Protein AF-A0A7C4V6Z0-F1 (afdb_monomer_lite)

Foldseek 3Di:
DKEAQDDDPLVLVLLLLVQVVQVVLDDPFDAAEYEHAYLDPCVVVVQVVSCVVSVRDRYHYYYDPHNCPDVVVRQDNQFRMWDFADAPPHTPDIDGAGPPRRDNVVSVVSSVCNVSRGD

Structure (mmCIF, N/CA/C/O backbone):
data_AF-A0A7C4V6Z0-F1
#
_entry.id   AF-A0A7C4V6Z0-F1
#
loop_
_atom_site.group_PDB
_atom_site.id
_atom_site.type_symbol
_atom_site.label_atom_id
_atom_site.label_alt_id
_atom_site.label_comp_id
_atom_site.label_asym_id
_atom_site.label_entity_id
_atom_site.label_seq_id
_atom_site.pdbx_PDB_ins_code
_atom_site.Cartn_x
_atom_site.Cartn_y
_atom_site.Cartn_z
_atom_site.occupancy
_atom_site.B_iso_or_equiv
_atom_site.auth_seq_id
_atom_site.auth_comp_id
_atom_site.auth_asym_id
_atom_site.auth_atom_id
_atom_site.pdbx_PDB_model_num
ATOM 1 N N . MET A 1 1 ? -1.694 -4.467 4.306 1.00 91.75 1 MET A N 1
ATOM 2 C CA . MET A 1 1 ? -0.319 -4.518 3.764 1.00 91.75 1 MET A CA 1
ATOM 3 C C . MET A 1 1 ? -0.381 -4.464 2.255 1.00 91.75 1 MET A C 1
ATOM 5 O O . MET A 1 1 ? -1.222 -5.141 1.678 1.00 91.75 1 MET A O 1
ATOM 9 N N . ILE A 1 2 ? 0.479 -3.667 1.631 1.00 94.38 2 ILE A N 1
ATOM 10 C CA . ILE A 1 2 ? 0.574 -3.535 0.176 1.00 94.38 2 ILE A CA 1
ATOM 11 C C . ILE A 1 2 ? 2.017 -3.801 -0.230 1.00 94.38 2 ILE A C 1
ATOM 13 O O . ILE A 1 2 ? 2.929 -3.229 0.356 1.00 94.38 2 ILE A O 1
ATOM 17 N N . PHE A 1 3 ? 2.201 -4.644 -1.236 1.00 94.69 3 PHE A N 1
ATOM 18 C CA . PHE A 1 3 ? 3.460 -4.840 -1.935 1.00 94.69 3 PHE A CA 1
ATOM 19 C C . PHE A 1 3 ? 3.298 -4.314 -3.353 1.00 94.69 3 PHE A C 1
ATOM 21 O O . PHE A 1 3 ? 2.319 -4.649 -4.018 1.00 94.69 3 PHE A O 1
ATOM 28 N N . THR A 1 4 ? 4.234 -3.499 -3.814 1.00 93.75 4 THR A N 1
ATOM 29 C CA . THR A 1 4 ? 4.220 -2.940 -5.169 1.00 93.75 4 THR A CA 1
ATOM 30 C C . THR A 1 4 ? 5.624 -2.940 -5.740 1.00 93.75 4 THR A C 1
ATOM 32 O O . THR A 1 4 ? 6.573 -2.787 -4.983 1.00 93.75 4 THR A O 1
ATOM 35 N N . ARG A 1 5 ? 5.782 -3.100 -7.050 1.00 91.25 5 ARG A N 1
ATOM 36 C CA . ARG A 1 5 ? 7.094 -2.964 -7.712 1.00 91.25 5 ARG A CA 1
ATOM 37 C C . ARG A 1 5 ? 7.341 -1.581 -8.296 1.00 91.25 5 ARG A C 1
ATOM 39 O O . ARG A 1 5 ? 8.479 -1.236 -8.585 1.00 91.25 5 ARG A O 1
ATOM 46 N N . GLU A 1 6 ? 6.284 -0.796 -8.457 1.00 87.88 6 GLU A N 1
ATOM 47 C CA . GLU A 1 6 ? 6.341 0.520 -9.082 1.00 87.88 6 GLU A CA 1
ATOM 48 C C . GLU A 1 6 ? 5.498 1.522 -8.288 1.00 87.88 6 GLU A C 1
ATOM 50 O O . GLU A 1 6 ? 4.516 1.159 -7.630 1.00 87.88 6 GLU A O 1
ATOM 55 N N . ILE A 1 7 ? 5.910 2.789 -8.319 1.00 87.75 7 ILE A N 1
ATOM 56 C CA . ILE A 1 7 ? 5.143 3.902 -7.763 1.00 87.75 7 ILE A CA 1
ATOM 57 C C . ILE A 1 7 ? 4.344 4.506 -8.917 1.00 87.75 7 ILE A C 1
ATOM 59 O O . ILE A 1 7 ? 4.920 5.135 -9.799 1.00 87.75 7 ILE A O 1
ATOM 63 N N . SER A 1 8 ? 3.031 4.288 -8.916 1.00 88.44 8 SER A N 1
ATOM 64 C CA . SER A 1 8 ? 2.109 4.727 -9.969 1.00 88.44 8 SER A CA 1
ATOM 65 C C . SER A 1 8 ? 0.993 5.614 -9.411 1.00 88.44 8 SER A C 1
ATOM 67 O O . SER A 1 8 ? 0.684 5.556 -8.220 1.00 88.44 8 SER A O 1
ATOM 69 N N . ASP A 1 9 ? 0.332 6.404 -10.259 1.00 89.00 9 ASP A N 1
ATOM 70 C CA . ASP A 1 9 ? -0.763 7.290 -9.824 1.00 89.00 9 ASP A CA 1
ATOM 71 C C . ASP A 1 9 ? -1.907 6.548 -9.102 1.00 89.00 9 ASP A C 1
ATOM 73 O O . ASP A 1 9 ? -2.356 7.017 -8.047 1.00 89.00 9 ASP A O 1
ATOM 77 N N . PRO A 1 10 ? -2.356 5.355 -9.559 1.00 91.06 10 PRO A N 1
ATOM 78 C CA . PRO A 1 10 ? -3.347 4.576 -8.820 1.00 91.06 10 PRO A CA 1
ATOM 79 C C . PRO A 1 10 ? -2.857 4.159 -7.427 1.00 91.06 10 PRO A C 1
ATOM 81 O O . PRO A 1 10 ? -3.655 4.088 -6.488 1.00 91.06 10 PRO A O 1
ATOM 84 N N . LEU A 1 11 ? -1.551 3.909 -7.262 1.00 90.44 11 LEU A N 1
ATOM 85 C CA . LEU A 1 11 ? -0.972 3.575 -5.960 1.00 90.44 11 LEU A CA 1
ATOM 86 C C . LEU A 1 11 ? -1.052 4.783 -5.041 1.00 90.44 11 LEU A C 1
ATOM 88 O O . LEU A 1 11 ? -1.551 4.648 -3.927 1.00 90.44 11 LEU A O 1
ATOM 92 N N . THR A 1 12 ? -0.648 5.957 -5.517 1.00 90.88 12 THR A N 1
ATOM 93 C CA . THR A 1 12 ? -0.769 7.216 -4.777 1.00 90.88 12 THR A CA 1
ATOM 94 C C . THR A 1 12 ? -2.210 7.446 -4.319 1.00 90.88 12 THR A C 1
ATOM 96 O O . THR A 1 12 ? -2.462 7.705 -3.140 1.00 90.88 12 THR A O 1
ATOM 99 N N . GLY A 1 13 ? -3.186 7.241 -5.211 1.00 91.31 13 GLY A N 1
ATOM 100 C CA . GLY A 1 13 ? -4.610 7.319 -4.882 1.00 91.31 13 GLY A CA 1
ATOM 101 C C . GLY A 1 13 ? -5.037 6.340 -3.780 1.00 91.31 13 GLY A C 1
ATOM 102 O O . GLY A 1 13 ? -5.764 6.722 -2.857 1.00 91.31 13 GLY A O 1
ATOM 103 N N . LEU A 1 14 ? -4.565 5.090 -3.830 1.00 92.00 14 LEU A N 1
ATOM 104 C CA . LEU A 1 14 ? -4.817 4.102 -2.778 1.00 92.00 14 LEU A CA 1
ATOM 105 C C . LEU A 1 14 ? -4.181 4.517 -1.445 1.00 92.00 14 LEU A C 1
ATOM 107 O O . LEU A 1 14 ? -4.849 4.450 -0.414 1.00 92.00 14 LEU A O 1
ATOM 111 N N . VAL A 1 15 ? -2.926 4.971 -1.456 1.00 92.62 15 VAL A N 1
ATOM 112 C CA . VAL A 1 15 ? -2.197 5.402 -0.253 1.00 92.62 15 VAL A CA 1
ATOM 113 C C . VAL A 1 15 ? -2.908 6.565 0.428 1.00 92.62 15 VAL A C 1
ATOM 115 O O . VAL A 1 15 ? -3.139 6.494 1.631 1.00 92.62 15 VAL A O 1
ATOM 118 N N . LYS A 1 16 ? -3.366 7.571 -0.324 1.00 92.56 16 LYS A N 1
ATOM 119 C CA . LYS A 1 16 ? -4.151 8.697 0.215 1.00 92.56 16 LYS A CA 1
ATOM 120 C C . LYS A 1 16 ? -5.453 8.242 0.867 1.00 92.56 16 LYS A C 1
ATOM 122 O O . LYS A 1 16 ? -5.792 8.676 1.968 1.00 92.56 16 LYS A O 1
ATOM 127 N N . LYS A 1 17 ? -6.195 7.349 0.199 1.00 91.44 17 LYS A N 1
ATOM 128 C CA . LYS A 1 17 ? -7.442 6.794 0.750 1.00 91.44 17 LYS A CA 1
ATOM 129 C C . LYS A 1 17 ? -7.163 6.017 2.039 1.00 91.44 17 LYS A C 1
ATOM 131 O O . LYS A 1 17 ? -7.907 6.171 3.003 1.00 91.44 17 LYS A O 1
ATOM 136 N N . LEU A 1 18 ? -6.092 5.225 2.082 1.00 91.00 18 LEU A N 1
ATOM 137 C CA . LEU A 1 18 ? -5.693 4.483 3.279 1.00 91.00 18 LEU A CA 1
ATOM 138 C C . LEU A 1 18 ? -5.229 5.399 4.404 1.00 91.00 18 LEU A C 1
ATOM 140 O O . LEU A 1 18 ? -5.618 5.165 5.542 1.00 91.00 18 LEU A O 1
ATOM 144 N N . ASP A 1 19 ? -4.469 6.447 4.100 1.00 91.88 19 ASP A N 1
ATOM 145 C CA . ASP A 1 19 ? -4.018 7.426 5.085 1.00 91.88 19 ASP A CA 1
ATOM 146 C C . ASP A 1 19 ? -5.200 8.068 5.811 1.00 91.88 19 ASP A C 1
ATOM 148 O O . ASP A 1 19 ? -5.285 8.026 7.040 1.00 91.88 19 ASP A O 1
ATOM 152 N N . ALA A 1 20 ? -6.183 8.543 5.04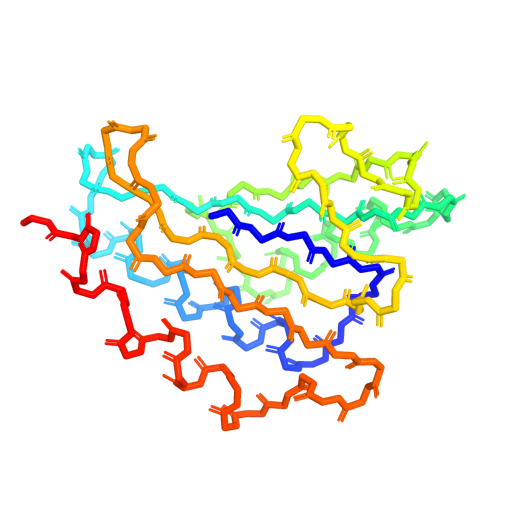2 1.00 90.75 20 ALA A N 1
ATOM 153 C CA . ALA A 1 20 ? -7.405 9.115 5.584 1.00 90.75 20 ALA A CA 1
ATOM 154 C C . ALA A 1 20 ? -8.212 8.096 6.407 1.00 90.75 20 ALA A C 1
ATOM 156 O O . ALA A 1 20 ? -8.770 8.448 7.447 1.00 90.75 20 ALA A O 1
ATOM 157 N N . GLN A 1 21 ? -8.295 6.837 5.963 1.00 88.75 21 GLN A N 1
ATOM 158 C CA . GLN A 1 21 ? -9.020 5.786 6.687 1.00 88.75 21 GLN A CA 1
ATOM 159 C C . GLN A 1 21 ? -8.321 5.394 7.993 1.00 88.75 21 GLN A C 1
ATOM 161 O O . GLN A 1 21 ? -8.986 5.288 9.020 1.00 88.75 21 GLN A O 1
ATOM 166 N N . VAL A 1 22 ? -6.993 5.246 7.993 1.00 89.12 22 VAL A N 1
ATOM 167 C CA . VAL A 1 22 ? -6.210 4.969 9.209 1.00 89.12 22 VAL A CA 1
ATOM 168 C C . VAL A 1 22 ? -6.315 6.142 10.185 1.00 89.12 22 VAL A C 1
ATOM 170 O O . VAL A 1 22 ? -6.576 5.930 11.370 1.00 89.12 22 VAL A O 1
ATOM 173 N N . GLY A 1 23 ? -6.212 7.378 9.687 1.00 87.56 23 GLY A N 1
ATOM 174 C CA . GLY A 1 23 ? -6.406 8.586 10.489 1.00 87.56 23 GLY A CA 1
ATOM 175 C C . GLY A 1 23 ? -7.791 8.655 11.146 1.00 87.56 23 GLY A C 1
ATOM 176 O O . GLY A 1 23 ? -7.894 9.027 12.313 1.00 87.56 23 GLY A O 1
ATOM 177 N N . LYS A 1 24 ? -8.852 8.237 10.438 1.00 85.75 24 LYS A N 1
ATOM 178 C CA . LYS A 1 24 ? -10.230 8.168 10.968 1.00 85.75 24 LYS A CA 1
ATOM 179 C C . LYS A 1 24 ? -10.453 7.010 11.942 1.00 85.75 24 LYS A C 1
ATOM 181 O O . LYS A 1 24 ? -11.168 7.176 12.925 1.00 85.75 24 LYS A O 1
ATOM 186 N N . ALA A 1 25 ? -9.880 5.839 11.665 1.00 79.81 25 ALA A N 1
ATOM 187 C CA . ALA A 1 25 ? -10.038 4.646 12.494 1.00 79.81 25 ALA A CA 1
ATOM 188 C C . ALA A 1 25 ? -9.273 4.758 13.827 1.00 79.81 25 ALA A C 1
ATOM 190 O O . ALA A 1 25 ? -9.658 4.138 14.817 1.00 79.81 25 ALA A O 1
ATOM 191 N N . GLY A 1 26 ? -8.213 5.568 13.874 1.00 68.62 26 GLY A N 1
ATOM 192 C CA . GLY A 1 26 ? -7.364 5.731 15.049 1.00 68.62 26 GLY A CA 1
ATOM 193 C C . GLY A 1 26 ? -6.331 4.606 15.201 1.00 68.62 26 GLY A C 1
ATOM 194 O O . GLY A 1 26 ? -6.493 3.493 14.695 1.00 68.62 26 GLY A O 1
ATOM 195 N N . LYS A 1 27 ? -5.251 4.905 15.938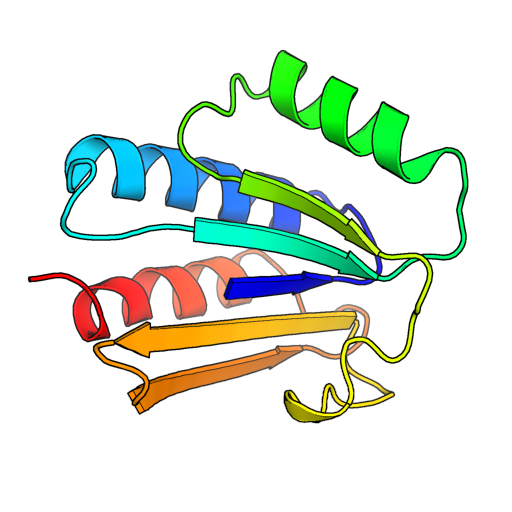 1.00 62.91 27 LYS A N 1
ATOM 196 C CA . LYS A 1 27 ? -3.996 4.120 15.983 1.00 62.91 27 LYS A CA 1
ATOM 197 C C . LYS A 1 27 ? -4.135 2.642 16.384 1.00 62.91 27 LYS A C 1
ATOM 199 O O . LYS A 1 27 ? -3.241 1.860 16.083 1.00 62.91 27 LYS A O 1
ATOM 204 N N . ASN A 1 28 ? -5.235 2.242 17.024 1.00 64.75 28 ASN A N 1
ATOM 205 C CA . ASN A 1 28 ? -5.408 0.881 17.548 1.00 64.75 28 ASN A CA 1
ATOM 206 C C . ASN A 1 28 ? -6.349 -0.000 16.710 1.00 64.75 28 ASN A C 1
ATOM 208 O O . ASN A 1 28 ? -6.573 -1.152 17.075 1.00 64.75 28 ASN A O 1
ATOM 212 N N . LYS A 1 29 ? -6.920 0.519 15.615 1.00 76.69 29 LYS A N 1
ATOM 213 C CA . LYS A 1 29 ? -7.949 -0.198 14.842 1.00 76.69 29 LYS A CA 1
ATOM 214 C C . LYS A 1 29 ? -7.487 -0.668 13.472 1.00 76.69 29 LYS A C 1
ATOM 216 O O . LYS A 1 29 ? -7.936 -1.709 13.001 1.00 76.69 29 LYS A O 1
ATOM 221 N N . MET A 1 30 ? -6.605 0.088 12.829 1.00 84.94 30 MET A N 1
ATOM 222 C CA . MET A 1 30 ? -6.111 -0.221 11.494 1.00 84.94 30 MET A CA 1
ATOM 223 C C . MET A 1 30 ? -4.710 0.355 11.324 1.00 84.94 30 MET A C 1
ATOM 225 O O . MET A 1 30 ? -4.438 1.466 11.762 1.00 84.94 30 MET A O 1
ATOM 229 N N . ALA A 1 31 ? -3.840 -0.393 10.653 1.00 88.69 31 ALA A N 1
ATOM 230 C CA . ALA A 1 31 ? -2.550 0.093 10.189 1.00 88.69 31 ALA A CA 1
ATOM 231 C C . ALA A 1 31 ? -2.398 -0.246 8.706 1.00 88.69 31 ALA A C 1
ATOM 233 O O . ALA A 1 31 ? -2.832 -1.308 8.246 1.00 88.69 31 ALA A O 1
ATOM 234 N N . ALA A 1 32 ? -1.772 0.655 7.960 1.00 91.88 32 ALA A N 1
ATOM 235 C CA . ALA A 1 32 ? -1.434 0.445 6.565 1.00 91.88 32 ALA A CA 1
ATOM 236 C C . ALA A 1 32 ? 0.077 0.584 6.391 1.00 91.88 32 ALA A C 1
ATOM 238 O O . ALA A 1 32 ? 0.698 1.493 6.934 1.00 91.88 32 ALA A O 1
ATOM 239 N N . ILE A 1 33 ? 0.649 -0.334 5.619 1.00 93.19 33 ILE A N 1
ATOM 240 C CA . ILE A 1 33 ? 2.045 -0.286 5.204 1.00 93.19 33 ILE A CA 1
ATOM 241 C C . ILE A 1 33 ? 2.120 -0.610 3.719 1.00 93.19 33 ILE A C 1
ATOM 243 O O . ILE A 1 33 ? 1.453 -1.548 3.257 1.00 93.19 33 ILE A O 1
ATOM 247 N N . VAL A 1 34 ? 2.916 0.175 3.005 1.00 94.62 34 VAL A N 1
ATOM 248 C CA . VAL A 1 34 ? 3.266 -0.013 1.600 1.00 94.62 34 VAL A CA 1
ATOM 249 C C . VAL A 1 34 ? 4.740 -0.357 1.540 1.00 94.62 34 VAL A C 1
ATOM 251 O O . VAL A 1 34 ? 5.571 0.376 2.068 1.00 94.62 34 VAL A O 1
ATOM 254 N N . VAL A 1 35 ? 5.049 -1.477 0.903 1.00 94.50 35 VAL A N 1
ATOM 255 C CA . VAL A 1 35 ? 6.411 -1.947 0.686 1.00 94.50 35 VAL A CA 1
ATOM 256 C C . VAL A 1 35 ? 6.672 -1.942 -0.813 1.00 94.50 35 VAL A C 1
ATOM 258 O O . VAL A 1 35 ? 6.031 -2.686 -1.560 1.00 94.50 35 VAL A O 1
ATOM 261 N N . VAL A 1 36 ? 7.594 -1.091 -1.249 1.00 93.50 36 VAL A N 1
ATOM 262 C CA . VAL A 1 36 ? 8.056 -1.031 -2.635 1.00 93.50 36 VAL A CA 1
ATOM 263 C C . VAL A 1 36 ? 9.176 -2.054 -2.812 1.00 93.50 36 VAL A C 1
ATOM 265 O O . VAL A 1 36 ? 10.223 -1.943 -2.188 1.00 93.50 36 VAL A O 1
ATOM 268 N N . LEU A 1 37 ? 8.926 -3.076 -3.623 1.00 92.75 37 LEU A N 1
ATOM 269 C CA . LEU A 1 37 ? 9.829 -4.173 -3.956 1.00 92.75 37 LEU A CA 1
ATOM 270 C C . LEU A 1 37 ? 10.638 -3.790 -5.200 1.00 92.75 37 LEU A C 1
ATOM 272 O O . LEU A 1 37 ? 10.176 -4.007 -6.321 1.00 92.75 37 LEU A O 1
ATOM 276 N N . THR A 1 38 ? 11.803 -3.180 -5.013 1.00 89.25 38 THR A N 1
ATOM 277 C CA . THR A 1 38 ? 12.594 -2.621 -6.117 1.00 89.25 38 THR A CA 1
ATOM 278 C C . THR A 1 38 ? 14.075 -2.566 -5.784 1.00 89.25 38 THR A C 1
ATOM 280 O O . THR A 1 38 ? 14.436 -2.397 -4.625 1.00 89.25 38 THR A O 1
ATOM 283 N N . ASP A 1 39 ? 14.900 -2.653 -6.824 1.00 89.31 39 ASP A N 1
ATOM 284 C CA . ASP A 1 39 ? 16.365 -2.557 -6.766 1.00 89.31 39 ASP A CA 1
ATOM 285 C C . ASP A 1 39 ? 16.840 -1.124 -7.081 1.00 89.31 39 ASP A C 1
ATOM 287 O O . ASP A 1 39 ? 18.032 -0.850 -7.178 1.00 89.31 39 ASP A O 1
ATOM 291 N N . ASP A 1 40 ? 15.894 -0.212 -7.322 1.00 88.06 40 ASP A N 1
ATOM 292 C CA . ASP A 1 40 ? 16.158 1.184 -7.655 1.00 88.06 40 ASP A CA 1
ATOM 293 C C . ASP A 1 40 ? 16.530 1.973 -6.393 1.00 88.06 40 ASP A C 1
ATOM 295 O O . ASP A 1 40 ? 15.664 2.310 -5.582 1.00 88.06 40 ASP A O 1
ATOM 299 N N . GLU A 1 41 ? 17.808 2.332 -6.269 1.00 85.31 41 GLU A N 1
ATOM 300 C CA . GLU A 1 41 ? 18.344 3.186 -5.197 1.00 85.31 41 GLU A CA 1
ATOM 301 C C . GLU A 1 41 ? 17.606 4.539 -5.084 1.00 85.31 41 GLU A C 1
ATOM 303 O O . GLU A 1 41 ? 17.541 5.150 -4.017 1.00 85.31 41 GLU A O 1
ATOM 308 N N . GLY A 1 42 ? 16.992 5.021 -6.173 1.00 89.56 42 GLY A N 1
ATOM 309 C CA . GLY A 1 42 ? 16.196 6.248 -6.192 1.00 89.56 42 GLY A CA 1
ATOM 310 C C . GLY A 1 42 ? 14.777 6.098 -5.633 1.00 89.56 42 GLY A C 1
ATOM 311 O O . GLY A 1 42 ? 14.091 7.109 -5.438 1.00 89.56 42 GLY A O 1
ATOM 312 N N . ALA A 1 43 ? 14.309 4.875 -5.373 1.00 88.88 43 ALA A N 1
ATOM 313 C CA . ALA A 1 43 ? 12.934 4.619 -4.956 1.00 88.88 43 ALA A CA 1
ATOM 314 C C . ALA A 1 43 ? 12.613 5.207 -3.580 1.00 88.88 43 ALA A C 1
ATOM 316 O O . ALA A 1 43 ? 11.524 5.750 -3.398 1.00 88.88 43 ALA A O 1
ATOM 317 N N . GLU A 1 44 ? 13.553 5.162 -2.631 1.00 89.00 44 GLU A N 1
ATOM 318 C CA . GLU A 1 44 ? 13.341 5.726 -1.293 1.00 89.00 44 GLU A CA 1
ATOM 319 C C . GLU A 1 44 ? 13.106 7.237 -1.364 1.00 89.00 44 GLU A C 1
ATOM 321 O O . GLU A 1 44 ? 12.189 7.757 -0.728 1.00 89.00 44 GLU A O 1
ATOM 326 N N . LYS A 1 45 ? 13.887 7.940 -2.193 1.00 92.19 45 LYS A N 1
ATOM 327 C CA . LYS A 1 45 ? 13.709 9.376 -2.414 1.00 92.19 45 LYS A CA 1
ATOM 328 C C . LYS A 1 45 ? 12.345 9.677 -3.034 1.00 92.19 45 LYS A C 1
ATOM 330 O O . LYS A 1 45 ? 11.616 10.494 -2.488 1.00 92.19 45 LYS A O 1
ATOM 335 N N . ARG A 1 46 ? 11.960 8.982 -4.113 1.00 90.19 46 ARG A N 1
ATOM 336 C CA . ARG A 1 46 ? 10.640 9.178 -4.750 1.00 90.19 46 ARG A CA 1
ATOM 337 C C . ARG A 1 46 ? 9.488 8.889 -3.789 1.00 90.19 46 ARG A C 1
ATOM 339 O O . ARG A 1 46 ? 8.469 9.568 -3.833 1.00 90.19 46 ARG A O 1
ATOM 346 N N . LEU A 1 47 ? 9.649 7.891 -2.920 1.00 89.88 47 LEU A N 1
ATOM 347 C CA . LEU A 1 47 ? 8.648 7.530 -1.922 1.00 89.88 47 LEU A CA 1
ATOM 348 C C . LEU A 1 47 ? 8.523 8.598 -0.825 1.00 89.88 47 LEU A C 1
ATOM 350 O O . LEU A 1 47 ? 7.404 8.898 -0.414 1.00 89.88 47 LEU A O 1
ATOM 354 N N . LYS A 1 48 ? 9.642 9.198 -0.391 1.00 90.62 48 LYS A N 1
ATOM 355 C CA . LYS A 1 48 ? 9.648 10.363 0.513 1.00 90.62 48 LYS A CA 1
ATOM 356 C C . LYS A 1 48 ? 9.013 11.586 -0.142 1.00 90.62 48 LYS A C 1
ATOM 358 O O . LYS A 1 48 ? 8.099 12.156 0.437 1.00 90.62 48 LYS A O 1
ATOM 363 N N . ASP A 1 49 ? 9.417 11.918 -1.367 1.00 92.19 49 ASP A N 1
ATOM 364 C CA . ASP A 1 49 ? 8.865 13.050 -2.119 1.00 92.19 49 ASP A CA 1
ATOM 365 C C . ASP A 1 49 ? 7.341 12.900 -2.292 1.00 92.19 49 ASP A C 1
ATOM 367 O O . ASP A 1 49 ? 6.589 13.846 -2.071 1.00 92.19 49 ASP A O 1
ATOM 371 N N . LEU A 1 50 ? 6.861 11.691 -2.614 1.00 90.12 50 LEU A N 1
ATOM 372 C CA . LEU A 1 50 ? 5.429 11.387 -2.677 1.00 90.12 50 LEU A CA 1
ATOM 373 C C . LEU A 1 50 ? 4.751 11.587 -1.320 1.00 90.12 50 LEU A C 1
ATOM 375 O O . LEU A 1 50 ? 3.683 12.194 -1.259 1.00 90.12 50 LEU A O 1
ATOM 379 N N . ALA A 1 51 ? 5.350 11.083 -0.239 1.00 91.19 51 ALA A N 1
ATOM 380 C CA . ALA A 1 51 ? 4.806 11.237 1.106 1.00 91.19 51 ALA A CA 1
ATOM 381 C C . ALA A 1 51 ? 4.677 12.712 1.508 1.00 91.19 51 ALA A C 1
ATOM 383 O O . ALA A 1 51 ? 3.664 13.093 2.092 1.00 91.19 51 ALA A O 1
ATOM 384 N N . ASP A 1 52 ? 5.663 13.534 1.149 1.00 93.00 52 ASP A N 1
ATOM 385 C CA . ASP A 1 52 ? 5.688 14.965 1.438 1.00 93.00 52 ASP A CA 1
ATOM 386 C C . ASP A 1 52 ? 4.671 15.734 0.585 1.00 93.00 52 ASP A C 1
ATOM 388 O O . ASP A 1 52 ? 3.894 16.529 1.120 1.00 93.00 52 ASP A O 1
ATOM 392 N N . VAL A 1 53 ? 4.610 15.472 -0.724 1.00 92.19 53 VAL A N 1
ATOM 393 C CA . VAL A 1 53 ? 3.645 16.113 -1.637 1.00 92.19 53 VAL A CA 1
ATOM 394 C C . VAL A 1 53 ? 2.209 15.774 -1.242 1.00 92.19 53 VAL A C 1
ATOM 396 O O . VAL A 1 53 ? 1.353 16.656 -1.182 1.00 92.19 53 VAL A O 1
ATOM 399 N N . GLU A 1 54 ? 1.947 14.506 -0.928 1.00 91.88 54 GLU A N 1
ATOM 400 C CA . GLU A 1 54 ? 0.606 14.012 -0.606 1.00 91.88 54 GLU A CA 1
ATOM 401 C C . GLU A 1 54 ? 0.271 14.074 0.887 1.00 91.88 54 GLU A C 1
ATOM 403 O O . GLU A 1 54 ? -0.839 13.719 1.290 1.00 91.88 54 GLU A O 1
ATOM 408 N N . GLN A 1 55 ? 1.208 14.561 1.707 1.00 92.69 55 GLN A N 1
ATOM 409 C CA . GLN A 1 55 ? 1.064 14.728 3.154 1.00 92.69 55 GLN A CA 1
ATOM 410 C C . GLN A 1 55 ? 0.653 13.430 3.872 1.00 92.69 55 GLN A C 1
ATOM 412 O O . GLN A 1 55 ? -0.189 13.448 4.775 1.00 92.69 55 GLN A O 1
ATOM 417 N N . ILE A 1 56 ? 1.255 12.304 3.481 1.00 93.06 56 ILE A N 1
ATOM 418 C CA . ILE A 1 56 ? 1.014 10.983 4.075 1.00 93.06 56 ILE A CA 1
ATOM 419 C C . ILE A 1 56 ? 1.602 10.945 5.492 1.00 93.06 56 ILE A C 1
ATOM 421 O O . ILE A 1 56 ? 2.782 11.217 5.695 1.00 93.06 56 ILE A O 1
ATOM 425 N N . LYS A 1 57 ? 0.777 10.612 6.491 1.00 90.38 57 LYS A N 1
ATOM 426 C CA . LYS A 1 57 ? 1.126 10.696 7.928 1.00 90.38 57 LYS A CA 1
ATOM 427 C C . LYS A 1 57 ? 0.840 9.419 8.712 1.00 90.38 57 LYS A C 1
ATOM 429 O O . LYS A 1 57 ? 1.434 9.186 9.761 1.00 90.38 57 LYS A O 1
ATOM 434 N N . ASN A 1 58 ? -0.098 8.617 8.230 1.00 91.94 58 ASN A N 1
ATOM 435 C CA . ASN A 1 58 ? -0.682 7.472 8.914 1.00 91.94 58 ASN A CA 1
ATOM 436 C C . ASN A 1 58 ? -0.321 6.136 8.245 1.00 91.94 58 ASN A C 1
ATOM 438 O O . ASN A 1 58 ? -0.517 5.079 8.845 1.00 91.94 58 ASN A O 1
ATOM 442 N N . VAL A 1 59 ? 0.191 6.166 7.011 1.00 92.44 59 VAL A N 1
ATOM 443 C CA . VAL A 1 59 ? 0.656 4.977 6.282 1.00 92.44 59 VAL A CA 1
ATOM 444 C C . VAL A 1 59 ? 2.169 4.850 6.415 1.00 92.44 59 VAL A C 1
ATOM 446 O O . VAL A 1 59 ? 2.906 5.778 6.097 1.00 92.44 59 VAL A O 1
ATOM 449 N N . SER A 1 60 ? 2.646 3.683 6.843 1.00 93.12 60 SER A N 1
ATOM 450 C CA . SER A 1 60 ? 4.076 3.377 6.811 1.00 93.12 60 SER A CA 1
ATOM 451 C C . SER A 1 60 ? 4.517 3.092 5.378 1.00 93.12 60 SER A C 1
ATOM 453 O O . SER A 1 60 ? 3.907 2.281 4.681 1.00 93.12 60 SER A O 1
ATOM 455 N N . LEU A 1 61 ? 5.591 3.733 4.941 1.00 93.06 61 LEU A N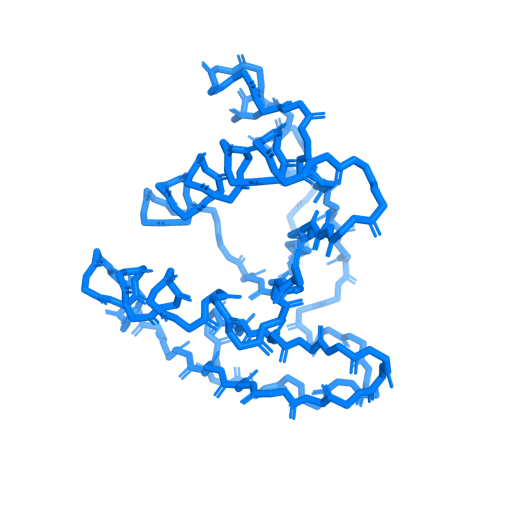 1
ATOM 456 C CA . LEU A 1 61 ? 6.171 3.538 3.620 1.00 93.06 61 LEU A CA 1
ATOM 457 C C . LEU A 1 61 ? 7.554 2.913 3.788 1.00 93.06 61 LEU A C 1
ATOM 459 O O . LEU A 1 61 ? 8.343 3.368 4.613 1.00 93.06 61 LEU A O 1
ATOM 463 N N . ALA A 1 62 ? 7.826 1.851 3.041 1.00 92.88 62 ALA A N 1
ATOM 464 C CA . ALA A 1 62 ? 9.086 1.130 3.088 1.00 92.88 62 ALA A CA 1
ATOM 465 C C . ALA A 1 62 ? 9.538 0.758 1.677 1.00 92.88 62 ALA A C 1
ATOM 467 O O . ALA A 1 62 ? 8.715 0.495 0.798 1.00 92.88 62 ALA A O 1
ATOM 468 N N . VAL A 1 63 ? 10.850 0.682 1.491 1.00 92.50 63 VAL A N 1
ATOM 469 C CA . VAL A 1 63 ? 11.484 0.108 0.304 1.00 92.50 63 VAL A CA 1
ATOM 470 C C . VAL A 1 63 ? 12.171 -1.181 0.731 1.00 92.50 63 VAL A C 1
ATOM 472 O O . VAL A 1 63 ? 12.743 -1.260 1.818 1.00 92.50 63 VAL A O 1
ATOM 475 N N . LEU A 1 64 ? 12.063 -2.210 -0.097 1.00 91.56 64 LEU A N 1
ATOM 476 C CA . LEU A 1 64 ? 12.754 -3.472 0.077 1.00 91.56 64 LEU A CA 1
ATOM 477 C C . LEU A 1 64 ? 13.476 -3.801 -1.227 1.00 91.56 64 LEU A C 1
ATOM 479 O O . LEU A 1 64 ? 12.825 -4.017 -2.252 1.00 91.56 64 LEU A O 1
ATOM 483 N N . GLU A 1 65 ? 14.799 -3.911 -1.142 1.00 88.56 65 GLU A N 1
ATOM 484 C CA . GLU A 1 65 ? 15.715 -4.317 -2.219 1.00 88.56 65 GLU A CA 1
ATOM 485 C C . GLU A 1 65 ? 15.604 -5.822 -2.510 1.00 88.56 65 GLU A C 1
ATOM 487 O O . GLU A 1 65 ? 16.536 -6.609 -2.358 1.00 88.56 65 GLU A O 1
ATOM 492 N N . ASN A 1 66 ? 14.385 -6.264 -2.813 1.00 87.38 66 ASN A N 1
ATOM 493 C CA . ASN A 1 66 ? 14.066 -7.633 -3.180 1.00 87.38 66 ASN A CA 1
ATOM 494 C C . ASN A 1 66 ? 12.760 -7.658 -4.000 1.00 87.38 66 ASN A C 1
ATOM 496 O O . ASN A 1 66 ? 11.670 -7.677 -3.412 1.00 87.38 66 ASN A O 1
ATOM 500 N N . PRO A 1 67 ? 12.825 -7.753 -5.340 1.00 83.88 67 PRO A N 1
ATOM 501 C CA . PRO A 1 67 ? 11.655 -7.731 -6.224 1.00 83.88 67 PRO A CA 1
ATOM 502 C C . PRO A 1 67 ? 10.726 -8.934 -6.045 1.00 83.88 67 PRO A C 1
ATOM 504 O O . PRO A 1 67 ? 9.546 -8.885 -6.416 1.00 83.88 67 PRO A O 1
ATOM 507 N N . ALA A 1 68 ? 11.247 -10.033 -5.486 1.00 85.88 68 ALA A N 1
ATOM 508 C CA . ALA A 1 68 ? 10.462 -11.218 -5.156 1.00 85.88 68 ALA A CA 1
ATOM 509 C C . ALA A 1 68 ? 9.637 -11.030 -3.871 1.00 85.88 68 ALA A C 1
ATOM 511 O O . ALA A 1 68 ? 8.682 -11.774 -3.638 1.00 85.88 68 ALA A O 1
ATOM 512 N N . GLY A 1 69 ? 9.979 -10.031 -3.054 1.00 86.94 69 GLY A N 1
ATOM 513 C CA . GLY A 1 69 ? 9.379 -9.793 -1.751 1.00 86.94 69 GLY A CA 1
ATOM 514 C C . GLY A 1 69 ? 9.756 -10.854 -0.712 1.00 86.94 69 GLY A C 1
ATOM 515 O O . GLY A 1 69 ? 10.516 -11.788 -0.987 1.00 86.94 69 GLY A O 1
ATOM 516 N N . PRO A 1 70 ? 9.241 -10.732 0.523 1.00 86.50 70 PRO A N 1
ATOM 517 C CA . PRO A 1 70 ? 9.574 -11.685 1.568 1.00 86.50 70 PRO A CA 1
ATOM 518 C C . PRO A 1 70 ? 8.947 -13.063 1.257 1.00 86.50 70 PRO A C 1
ATOM 520 O O . PRO A 1 70 ? 7.730 -13.137 1.047 1.00 86.50 70 PRO A O 1
ATOM 523 N N . PRO A 1 71 ? 9.722 -14.171 1.278 1.00 86.75 71 PRO A N 1
ATOM 524 C CA . PRO A 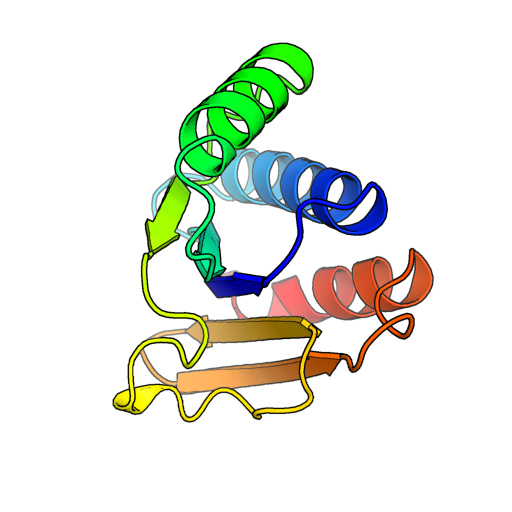1 71 ? 9.272 -15.486 0.801 1.00 86.75 71 PRO A CA 1
ATOM 525 C C . PRO A 1 71 ? 7.987 -16.006 1.457 1.00 86.75 71 PRO A C 1
ATOM 527 O O . PRO A 1 71 ? 7.176 -16.671 0.813 1.00 86.75 71 PRO A O 1
ATOM 530 N N . ALA A 1 72 ? 7.769 -15.669 2.732 1.00 88.00 72 ALA A N 1
ATOM 531 C CA . ALA A 1 72 ? 6.599 -16.094 3.495 1.00 88.00 72 ALA A CA 1
ATOM 532 C C . ALA A 1 72 ? 5.266 -15.574 2.919 1.00 88.00 72 ALA A C 1
ATOM 534 O O . ALA A 1 72 ? 4.245 -16.243 3.067 1.00 88.00 72 ALA A O 1
ATOM 535 N N . TYR A 1 73 ? 5.269 -14.424 2.232 1.00 86.94 73 TYR A N 1
ATOM 536 C CA . TYR A 1 73 ? 4.057 -13.848 1.635 1.00 86.94 73 TYR A CA 1
ATOM 537 C C . TYR A 1 73 ? 3.710 -14.437 0.266 1.00 86.94 73 TYR A C 1
ATOM 539 O O . TYR A 1 73 ? 2.607 -14.195 -0.220 1.00 86.94 73 TYR A O 1
ATOM 547 N N . LYS A 1 74 ? 4.616 -15.218 -0.346 1.00 88.88 74 LYS A N 1
ATOM 548 C CA . LYS A 1 74 ? 4.408 -15.876 -1.649 1.00 88.88 74 LYS A CA 1
ATOM 549 C C . LYS A 1 74 ? 3.871 -14.911 -2.718 1.00 88.88 74 LYS A C 1
ATOM 551 O O . LYS A 1 74 ? 2.914 -15.229 -3.423 1.00 88.88 74 LYS A O 1
ATOM 556 N N . ILE A 1 75 ? 4.474 -13.723 -2.812 1.00 90.31 75 ILE A N 1
ATOM 557 C CA . ILE A 1 75 ? 4.094 -12.708 -3.800 1.00 90.31 75 ILE A CA 1
ATOM 558 C C . ILE A 1 75 ? 4.271 -13.294 -5.203 1.00 90.31 75 ILE A C 1
ATOM 560 O O . ILE A 1 75 ? 5.316 -13.864 -5.527 1.00 90.31 75 ILE A O 1
ATOM 564 N N . ALA A 1 76 ? 3.227 -13.200 -6.026 1.00 89.75 76 ALA A N 1
ATOM 565 C CA . ALA A 1 76 ? 3.257 -13.775 -7.361 1.00 89.75 76 ALA A CA 1
ATOM 566 C C . ALA A 1 76 ? 4.291 -13.047 -8.232 1.00 89.75 76 ALA A C 1
ATOM 568 O O . ALA A 1 76 ? 4.408 -11.821 -8.203 1.00 89.75 76 ALA A O 1
ATOM 569 N N . LYS A 1 77 ? 5.057 -13.801 -9.029 1.00 86.94 77 LYS A N 1
ATOM 570 C CA . LYS A 1 77 ? 6.123 -13.230 -9.868 1.00 86.94 77 LYS A CA 1
ATOM 571 C C . LYS A 1 77 ? 5.584 -12.254 -10.916 1.00 86.94 77 LYS A C 1
ATOM 573 O O . LYS A 1 77 ? 6.301 -11.331 -11.281 1.00 86.94 77 LYS A O 1
ATOM 578 N N . ASP A 1 78 ? 4.351 -12.441 -11.366 1.00 87.94 78 ASP A N 1
ATOM 579 C CA . ASP A 1 78 ? 3.650 -11.618 -12.352 1.00 87.94 78 ASP A CA 1
ATOM 580 C C . ASP A 1 78 ? 2.781 -10.512 -11.729 1.00 87.94 78 ASP A C 1
ATOM 582 O O . ASP A 1 78 ? 2.232 -9.692 -12.467 1.00 87.94 78 ASP A O 1
ATOM 586 N N . ALA A 1 79 ? 2.661 -10.462 -10.397 1.00 90.06 79 ALA A N 1
ATOM 587 C CA . ALA A 1 79 ? 1.955 -9.384 -9.721 1.00 90.06 79 ALA A CA 1
ATOM 588 C C . ALA A 1 79 ? 2.827 -8.122 -9.672 1.00 90.06 79 ALA A C 1
ATOM 590 O O . ALA A 1 79 ? 3.942 -8.134 -9.149 1.00 90.06 79 ALA A O 1
ATOM 591 N N . GLU A 1 80 ? 2.291 -7.028 -10.206 1.00 90.75 80 GLU A N 1
ATOM 592 C CA . GLU A 1 80 ? 2.847 -5.685 -10.040 1.00 90.75 80 GLU A CA 1
ATOM 593 C C . GLU A 1 80 ? 2.473 -5.138 -8.660 1.00 90.75 80 GLU A C 1
ATOM 595 O O . GLU A 1 80 ? 3.324 -4.599 -7.955 1.00 90.75 80 GLU A O 1
ATOM 600 N N . VAL A 1 81 ? 1.215 -5.350 -8.256 1.00 94.06 81 VAL A N 1
ATOM 601 C CA . VAL A 1 81 ? 0.670 -4.906 -6.972 1.00 94.06 81 VAL A CA 1
ATOM 602 C C . VAL A 1 81 ? -0.027 -6.070 -6.285 1.00 94.06 81 VAL A C 1
ATOM 604 O O . VAL A 1 81 ? -0.873 -6.741 -6.871 1.00 94.06 81 VAL A O 1
ATOM 607 N N . THR A 1 82 ? 0.303 -6.304 -5.019 1.00 95.06 82 THR A N 1
ATOM 608 C CA . THR A 1 82 ? -0.395 -7.251 -4.147 1.00 95.06 82 THR A CA 1
ATOM 609 C C . THR A 1 82 ? -0.898 -6.532 -2.906 1.00 95.06 82 THR A C 1
ATOM 611 O O . THR A 1 82 ? -0.120 -5.918 -2.178 1.00 95.06 82 THR A O 1
ATOM 614 N N . VAL A 1 83 ? -2.194 -6.631 -2.625 1.00 94.44 83 VAL A N 1
ATOM 615 C CA . VAL A 1 83 ? -2.820 -6.056 -1.436 1.00 94.44 83 VAL A CA 1
ATOM 616 C C . VAL A 1 83 ? -3.352 -7.164 -0.542 1.00 94.44 83 VAL A C 1
ATOM 618 O O . VAL A 1 83 ? -4.246 -7.919 -0.912 1.00 94.44 83 VAL A O 1
ATOM 621 N N . LEU A 1 84 ? -2.818 -7.220 0.672 1.00 93.44 84 LEU A N 1
ATOM 622 C CA . LEU A 1 84 ? -3.209 -8.145 1.725 1.00 93.44 84 LEU A CA 1
ATOM 623 C C . LEU A 1 84 ? -3.948 -7.385 2.824 1.00 93.44 84 LEU A C 1
ATOM 625 O O . LEU A 1 84 ? -3.366 -6.554 3.533 1.00 93.44 84 LEU A O 1
ATOM 629 N N . LEU A 1 85 ? -5.226 -7.705 2.993 1.00 92.50 85 LEU A N 1
ATOM 630 C CA . LEU A 1 85 ? -6.046 -7.238 4.102 1.00 92.50 85 LEU A CA 1
ATOM 631 C C . LEU A 1 85 ? -6.180 -8.387 5.093 1.00 92.50 85 LEU A C 1
ATOM 633 O O . LEU A 1 85 ? -6.682 -9.458 4.753 1.00 92.50 85 LEU A O 1
ATOM 637 N N . TYR A 1 86 ? -5.716 -8.181 6.319 1.00 90.94 86 TYR A N 1
ATOM 638 C CA . TYR A 1 86 ? -5.780 -9.187 7.369 1.00 90.94 86 TYR A CA 1
ATOM 639 C C . TYR A 1 86 ? -6.149 -8.558 8.706 1.00 90.94 86 TYR A C 1
ATOM 641 O O . TYR A 1 86 ? -5.934 -7.369 8.938 1.00 90.94 86 TYR A O 1
ATOM 649 N N . LYS A 1 87 ? -6.678 -9.394 9.594 1.00 89.75 87 LYS A N 1
ATOM 650 C CA . LYS A 1 87 ? -7.013 -9.053 10.973 1.00 89.75 87 LYS A CA 1
ATOM 651 C C . LYS A 1 87 ? -6.599 -10.208 11.871 1.00 89.75 87 LYS A C 1
ATOM 653 O O . LYS A 1 87 ? -6.876 -11.355 11.536 1.00 89.75 87 LYS A O 1
ATOM 658 N N . GLN A 1 88 ? -5.925 -9.918 12.988 1.00 86.00 88 GLN A N 1
ATOM 659 C CA . GLN A 1 88 ? -5.463 -10.943 13.944 1.00 86.00 88 GLN A CA 1
ATOM 660 C C . GLN A 1 88 ? -4.732 -12.110 13.246 1.00 86.00 88 GLN A C 1
ATOM 662 O O . GLN A 1 88 ? -5.028 -13.278 13.468 1.00 86.00 88 GLN A O 1
ATOM 667 N N . HIS A 1 89 ? -3.819 -11.769 12.328 1.00 84.69 89 HIS A N 1
ATOM 668 C CA . HIS A 1 89 ? -3.041 -12.709 11.502 1.00 84.69 89 HIS A CA 1
ATOM 669 C C . HIS A 1 89 ? -3.855 -13.602 10.547 1.00 84.69 89 HIS A C 1
ATOM 671 O O . HIS A 1 89 ? -3.293 -14.484 9.901 1.00 84.69 89 HIS A O 1
ATOM 677 N N . LYS A 1 90 ? -5.158 -13.355 10.386 1.00 89.06 90 LYS A N 1
ATOM 678 C CA . LYS A 1 90 ? -6.007 -14.035 9.407 1.00 89.06 90 LYS A CA 1
ATOM 679 C C . LYS A 1 90 ? -6.258 -13.135 8.204 1.00 89.06 90 LYS A C 1
ATOM 681 O O . LYS A 1 90 ? -6.782 -12.030 8.347 1.00 89.06 90 LYS A O 1
ATOM 686 N N . VAL A 1 91 ? -5.902 -13.614 7.014 1.00 91.81 91 VAL A N 1
ATOM 687 C CA . VAL A 1 91 ? -6.172 -12.916 5.750 1.00 91.81 91 VAL A CA 1
ATOM 688 C C . VAL A 1 91 ? -7.681 -12.884 5.503 1.00 91.81 91 VAL A C 1
ATOM 690 O O . VAL A 1 91 ? -8.328 -13.927 5.449 1.00 91.81 91 VAL A O 1
ATOM 693 N N . ALA A 1 92 ? -8.230 -11.680 5.373 1.00 92.56 92 ALA A N 1
ATOM 694 C CA . ALA A 1 92 ? -9.627 -11.426 5.036 1.00 92.56 92 ALA A CA 1
ATOM 695 C C . ALA A 1 92 ? -9.816 -11.194 3.527 1.00 92.56 92 ALA A C 1
ATOM 697 O O . ALA A 1 92 ? -10.855 -11.551 2.976 1.00 92.56 92 ALA A O 1
ATOM 698 N N . ALA A 1 93 ? -8.811 -10.617 2.860 1.00 93.56 93 ALA A N 1
ATOM 699 C CA . ALA A 1 93 ? -8.761 -10.488 1.408 1.00 93.56 93 ALA A CA 1
ATOM 700 C C . ALA A 1 93 ? -7.310 -10.463 0.905 1.00 93.56 93 ALA A C 1
ATOM 702 O O . ALA A 1 93 ? -6.414 -9.937 1.572 1.00 93.56 93 ALA A O 1
ATOM 703 N N . ASN A 1 94 ? -7.098 -11.019 -0.285 1.00 94.19 94 ASN A N 1
ATOM 704 C CA . ASN A 1 94 ? -5.833 -10.978 -1.006 1.00 94.19 94 ASN A CA 1
ATOM 705 C C . ASN A 1 94 ? -6.118 -10.616 -2.467 1.00 94.19 94 ASN A C 1
ATOM 707 O O . ASN A 1 94 ? -6.796 -11.370 -3.164 1.00 94.19 94 ASN A O 1
ATOM 711 N N . HIS A 1 95 ? -5.612 -9.468 -2.903 1.00 94.38 95 HIS A N 1
ATOM 712 C CA . HIS A 1 95 ? -5.766 -8.960 -4.261 1.00 94.38 95 HIS A CA 1
ATOM 713 C C . HIS A 1 95 ? -4.402 -8.922 -4.936 1.00 94.38 95 HIS A C 1
ATOM 715 O O . HIS A 1 95 ? -3.519 -8.208 -4.473 1.00 94.38 95 HIS A O 1
ATOM 721 N N . ALA A 1 96 ? -4.232 -9.658 -6.029 1.00 93.94 96 ALA A N 1
ATOM 722 C CA . ALA A 1 96 ? -3.018 -9.630 -6.836 1.00 93.94 96 ALA A CA 1
ATOM 723 C C . ALA A 1 96 ? -3.348 -9.085 -8.227 1.00 93.94 96 ALA A C 1
ATOM 725 O O . ALA A 1 96 ? -4.177 -9.648 -8.943 1.00 93.94 96 ALA A O 1
ATOM 726 N N . PHE A 1 97 ? -2.698 -7.988 -8.600 1.00 93.94 97 PHE A N 1
ATOM 727 C CA . PHE A 1 97 ? -2.880 -7.308 -9.874 1.00 93.94 97 PHE A CA 1
ATOM 728 C C . PHE A 1 97 ? -1.625 -7.477 -10.716 1.00 93.94 97 PHE A C 1
ATOM 730 O O . PHE A 1 97 ? -0.521 -7.155 -10.271 1.00 93.94 97 PHE A O 1
ATOM 737 N N . ARG A 1 98 ? -1.789 -7.980 -11.942 1.00 92.94 98 ARG A N 1
ATOM 738 C CA . ARG A 1 98 ? -0.694 -8.027 -12.915 1.00 92.94 98 ARG A CA 1
ATOM 739 C C . ARG A 1 98 ? -0.374 -6.641 -13.446 1.00 92.94 98 ARG A C 1
ATOM 741 O O . ARG A 1 98 ? -1.125 -5.690 -13.214 1.00 92.94 98 ARG A O 1
ATOM 748 N N . LYS A 1 99 ? 0.701 -6.569 -14.231 1.00 87.44 99 LYS A N 1
ATOM 749 C CA . LYS A 1 99 ? 1.112 -5.330 -14.875 1.00 87.44 99 LYS A CA 1
ATOM 750 C C . LYS A 1 99 ? -0.039 -4.675 -15.647 1.00 87.44 99 LYS A C 1
ATOM 752 O O . LYS A 1 99 ? -0.668 -5.333 -16.476 1.00 87.44 99 LYS A O 1
ATOM 757 N N . GLY A 1 100 ? -0.340 -3.414 -15.337 1.00 88.00 100 GLY A N 1
ATOM 758 C CA . GLY A 1 100 ? -1.428 -2.647 -15.967 1.00 88.00 100 GLY A CA 1
ATOM 759 C C . GLY A 1 100 ? -2.857 -3.013 -15.530 1.00 88.00 100 GLY A C 1
ATOM 760 O O . GLY A 1 100 ? -3.818 -2.423 -16.019 1.00 88.00 100 GLY A O 1
ATOM 761 N N . GLN A 1 101 ? -3.035 -3.961 -14.602 1.00 90.19 101 GLN A N 1
ATOM 762 C CA . GLN A 1 101 ? -4.353 -4.287 -14.029 1.00 90.19 101 GLN A CA 1
ATOM 763 C C . GLN A 1 101 ? -4.689 -3.451 -12.790 1.00 90.19 101 GLN A C 1
ATOM 765 O O . GLN A 1 101 ? -5.835 -3.443 -12.326 1.00 90.19 101 GLN A O 1
ATOM 770 N N . PHE A 1 102 ? -3.697 -2.763 -12.230 1.00 92.25 102 PHE A N 1
ATOM 771 C CA . PHE A 1 102 ? -3.895 -1.887 -11.092 1.00 92.25 102 PHE A CA 1
ATOM 772 C C . PHE A 1 102 ? -4.284 -0.482 -11.569 1.00 92.25 102 PHE A C 1
ATOM 774 O O . PHE A 1 102 ? -3.489 0.239 -12.159 1.00 92.25 102 PHE A O 1
ATOM 781 N N . ASN A 1 103 ? -5.549 -0.130 -11.355 1.00 92.19 103 ASN A N 1
ATOM 782 C CA . ASN A 1 103 ? -6.181 1.110 -11.799 1.00 92.19 103 ASN A CA 1
ATOM 783 C C . ASN A 1 103 ? -7.197 1.589 -10.751 1.00 92.19 103 ASN A C 1
ATOM 785 O O . ASN A 1 103 ? -7.378 0.948 -9.715 1.00 92.19 103 ASN A O 1
ATOM 789 N N . GLU A 1 104 ? -7.896 2.688 -11.025 1.00 89.38 104 GLU A N 1
ATOM 790 C CA . GLU A 1 104 ? -8.872 3.278 -10.101 1.00 89.38 104 GLU A CA 1
ATOM 791 C C . GLU A 1 104 ? -9.970 2.299 -9.654 1.00 89.38 104 GLU A C 1
ATOM 793 O O . GLU A 1 104 ? -10.267 2.221 -8.462 1.00 89.38 104 GLU A O 1
ATOM 798 N N . MET A 1 105 ? -10.509 1.472 -10.558 1.00 89.88 105 MET A N 1
ATOM 799 C CA . MET A 1 105 ? -11.503 0.452 -10.190 1.00 89.88 105 MET A CA 1
ATOM 800 C C . MET A 1 105 ? -10.913 -0.594 -9.236 1.00 89.88 105 MET A C 1
ATOM 802 O O . MET A 1 105 ? -11.575 -1.055 -8.306 1.00 89.88 105 MET A O 1
ATOM 806 N N . SER A 1 106 ? -9.656 -0.987 -9.452 1.00 91.12 106 SER A N 1
ATOM 807 C CA . SER A 1 106 ? -8.929 -1.893 -8.558 1.00 91.12 106 SER A CA 1
ATOM 808 C C . SER A 1 106 ? -8.701 -1.261 -7.179 1.00 91.12 106 SER A C 1
ATOM 810 O O . SER A 1 106 ? -8.858 -1.940 -6.163 1.00 91.12 106 SER A O 1
ATOM 812 N N . VAL A 1 107 ? -8.414 0.044 -7.123 1.00 91.50 107 VAL A N 1
ATOM 813 C CA . VAL A 1 107 ? -8.316 0.810 -5.868 1.00 91.50 107 VAL A CA 1
ATOM 814 C C . VAL A 1 107 ? -9.647 0.800 -5.121 1.00 91.50 107 VAL A C 1
ATOM 816 O O . VAL A 1 107 ? -9.676 0.544 -3.919 1.00 91.50 107 VAL A O 1
ATOM 819 N N . GLU A 1 108 ? -10.761 1.037 -5.811 1.00 91.50 108 GLU A N 1
ATOM 820 C CA . GLU A 1 108 ? -12.091 1.015 -5.196 1.00 91.50 108 GLU A CA 1
ATOM 821 C C . GLU A 1 108 ? -12.460 -0.357 -4.638 1.00 91.50 108 GLU A C 1
ATOM 823 O O . GLU A 1 108 ? -12.951 -0.434 -3.513 1.00 91.50 108 GLU A O 1
ATOM 828 N N . LYS A 1 109 ? -12.147 -1.442 -5.357 1.00 92.25 109 LYS A N 1
ATOM 829 C CA . LYS A 1 109 ? -12.341 -2.816 -4.861 1.00 92.25 109 LYS A CA 1
ATOM 830 C C . LYS A 1 109 ? -11.586 -3.070 -3.558 1.00 92.25 109 LYS A C 1
ATOM 832 O O . LYS A 1 109 ? -12.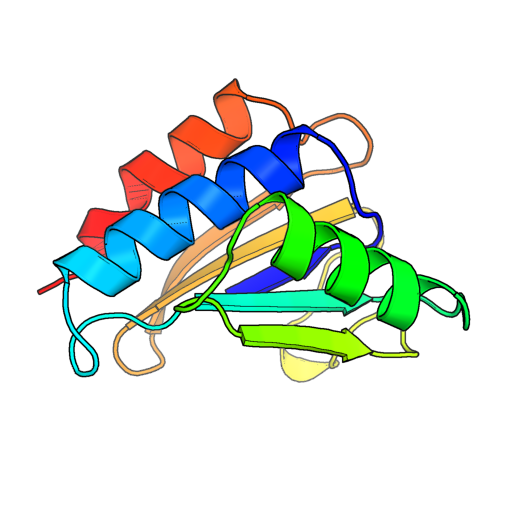143 -3.638 -2.624 1.00 92.25 109 LYS A O 1
ATOM 837 N N . VAL A 1 110 ? -10.333 -2.624 -3.478 1.00 92.19 110 VAL A N 1
ATOM 838 C CA . VAL A 1 110 ? -9.524 -2.749 -2.257 1.00 92.19 110 VAL A CA 1
ATOM 839 C C . VAL A 1 110 ? -10.129 -1.932 -1.115 1.00 92.19 110 VAL A C 1
ATOM 841 O O . VAL A 1 110 ? -10.232 -2.425 0.007 1.00 92.19 110 VAL A O 1
ATOM 844 N N . VAL A 1 111 ? -10.551 -0.695 -1.389 1.00 90.50 111 VAL A N 1
ATOM 845 C CA . VAL A 1 111 ? -11.150 0.196 -0.383 1.00 90.50 111 VAL A CA 1
ATOM 846 C C . VAL A 1 111 ? -12.486 -0.352 0.130 1.00 90.50 111 VAL A C 1
ATOM 848 O O . VAL A 1 111 ? -12.751 -0.286 1.329 1.00 90.50 111 VAL A O 1
ATOM 851 N N . ALA A 1 112 ? -13.296 -0.950 -0.744 1.00 91.56 112 ALA A N 1
ATOM 852 C CA . ALA A 1 112 ? -14.560 -1.590 -0.386 1.00 91.56 112 ALA A CA 1
ATOM 853 C C . ALA A 1 112 ? -14.381 -2.807 0.539 1.00 91.56 112 ALA A C 1
ATOM 855 O O . ALA A 1 112 ? -15.290 -3.140 1.296 1.00 91.56 112 ALA A O 1
ATOM 856 N N . ASP A 1 113 ? -13.206 -3.441 0.523 1.00 92.19 113 ASP A N 1
ATOM 857 C CA . ASP A 1 113 ? -12.876 -4.562 1.401 1.00 92.19 113 ASP A CA 1
ATOM 858 C C . ASP A 1 113 ? -12.306 -4.136 2.764 1.00 92.19 113 ASP A C 1
ATOM 860 O O . ASP A 1 113 ? -12.205 -4.971 3.666 1.00 92.19 113 ASP A O 1
ATOM 864 N N . LEU A 1 114 ? -11.966 -2.857 2.967 1.00 88.88 114 LEU A N 1
ATOM 865 C CA . LEU A 1 114 ? -11.438 -2.364 4.248 1.00 88.88 114 LEU A CA 1
ATOM 866 C C . LEU A 1 114 ? -12.343 -2.648 5.458 1.00 88.88 114 LEU A C 1
ATOM 868 O O . LEU A 1 114 ? -11.807 -3.043 6.497 1.00 88.88 114 LEU A O 1
ATOM 872 N N . PRO A 1 115 ? -13.686 -2.553 5.373 1.00 88.56 115 PRO A N 1
ATOM 873 C CA . PRO A 1 115 ? -14.565 -2.921 6.482 1.00 88.56 115 PRO A CA 1
ATOM 874 C C . PRO A 1 115 ? -14.381 -4.364 6.974 1.00 88.56 115 PRO A C 1
ATOM 876 O O . PRO A 1 115 ? -14.691 -4.651 8.124 1.00 88.56 115 PRO A O 1
ATOM 879 N N . LYS A 1 116 ? -13.825 -5.275 6.159 1.00 88.31 116 LYS A N 1
ATOM 880 C CA . LYS A 1 116 ? -13.538 -6.659 6.580 1.00 88.31 116 LYS A CA 1
ATOM 881 C C . LYS A 1 116 ? -12.462 -6.741 7.670 1.00 88.31 116 LYS A C 1
ATOM 883 O O . LYS A 1 116 ? -12.368 -7.762 8.353 1.00 88.31 116 LYS A O 1
ATOM 888 N N . ILE A 1 117 ? -11.633 -5.705 7.817 1.00 87.00 117 ILE A N 1
ATOM 889 C CA . ILE A 1 117 ? -10.526 -5.662 8.785 1.00 87.00 117 ILE A CA 1
ATOM 890 C C . ILE A 1 117 ? -10.687 -4.578 9.858 1.00 87.00 117 ILE A C 1
ATOM 892 O O . ILE A 1 117 ? -9.968 -4.624 10.854 1.00 87.00 117 ILE A O 1
ATOM 896 N N . ILE A 1 118 ? -11.632 -3.648 9.690 1.00 80.19 118 ILE A N 1
ATOM 897 C CA . ILE A 1 118 ? -11.920 -2.558 10.634 1.00 80.19 118 ILE A CA 1
ATOM 898 C C . ILE A 1 118 ? -12.951 -3.029 11.680 1.00 80.19 118 ILE A C 1
ATOM 900 O O . ILE A 1 118 ? -13.835 -3.828 11.373 1.00 80.19 118 ILE A O 1
ATOM 904 N N . GLN A 1 119 ? -12.816 -2.561 12.928 1.00 61.19 119 GLN A N 1
ATOM 905 C CA . GLN A 1 119 ? -13.749 -2.798 14.044 1.00 61.19 119 GLN A CA 1
ATOM 906 C C . GLN A 1 119 ? -14.429 -1.521 14.526 1.00 61.19 119 GLN A C 1
ATOM 908 O O . GLN A 1 119 ? -13.727 -0.500 14.713 1.00 61.19 119 GLN A O 1
#

Secondary structure (DSSP, 8-state):
-EEESS--HHHHHHHHHHHHHHHHH-TTT--EEEEEE---TTHHHHHHHHHHHTT--SEEEEEES-TT--GGG---TTEEEEEEEEETTEEEEEEEEETTT-SHHHHHHHHHTGGGT--

Radius of gyration: 13.44 Å; chains: 1; bounding box: 33×32×34 Å

Sequence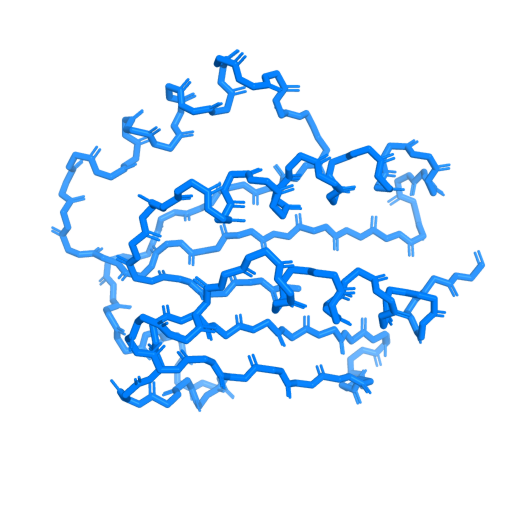 (119 aa):
MIFTREISDPLTGLVKKLDAQVGKAGKNKMAAIVVVLTDDEGAEKRLKDLADVEQIKNVSLAVLENPAGPPAYKIAKDAEVTVLLYKQHKVAANHAFRKGQFNEMSVEKVVADLPKIIQ

pLDDT: mean 89.4, std 5.61, range [61.19, 95.06]